Protein AF-A0AAW5JNN4-F1 (afdb_monomer_lite)

Organism: NCBI:txid1673721

pLDDT: mean 86.57, std 7.81, range [57.19, 94.31]

InterPro domains:
  IPR008490 Transposase InsH, N-terminal [PF05598] (4-77)

Radius of gyration: 14.65 Å; chains: 1; bounding box: 32×33×38 Å

Secondary structure (DSSP, 8-state):
---GGGGS-TT-HHHHHHHH--TTHHHHHHGGGS-SSS-PPPPPHHHHHHHHHHHHHTT-S-HHHHHHHHHH-GGG-

Structure (mmCIF, N/CA/C/O backbone):
data_AF-A0AAW5JNN4-F1
#
_entry.id   AF-A0AAW5JNN4-F1
#
loop_
_atom_site.group_PDB
_atom_site.id
_atom_site.type_symbol
_atom_site.label_atom_id
_atom_site.label_alt_id
_atom_site.label_comp_id
_atom_site.label_asym_id
_atom_site.label_entity_id
_atom_site.label_seq_id
_atom_site.pdbx_PDB_ins_code
_atom_site.Cartn_x
_atom_site.Cartn_y
_atom_site.Cartn_z
_atom_site.occupancy
_atom_site.B_iso_or_equiv
_atom_site.auth_seq_id
_atom_site.auth_comp_id
_atom_site.auth_asym_id
_atom_site.auth_atom_id
_atom_site.pdbx_PDB_model_num
ATOM 1 N N . MET A 1 1 ? 5.151 -19.193 20.565 1.00 58.38 1 MET A N 1
ATOM 2 C CA . MET A 1 1 ? 5.677 -18.071 19.758 1.00 58.38 1 MET A CA 1
ATOM 3 C C . MET A 1 1 ? 4.465 -17.310 19.245 1.00 58.38 1 MET A C 1
ATOM 5 O O . MET A 1 1 ? 3.625 -17.945 18.627 1.00 58.38 1 MET A O 1
ATOM 9 N N . VAL A 1 2 ? 4.286 -16.036 19.607 1.00 57.19 2 VAL A N 1
ATOM 10 C CA . VAL A 1 2 ? 3.136 -15.241 19.136 1.00 57.19 2 VAL A CA 1
ATOM 11 C C . VAL A 1 2 ? 3.474 -14.719 17.745 1.00 57.19 2 VAL A C 1
ATOM 13 O O . VAL A 1 2 ? 4.479 -14.031 17.574 1.00 57.19 2 VAL A O 1
ATOM 16 N N . GLU A 1 3 ? 2.671 -15.082 16.751 1.00 70.94 3 GLU A N 1
ATOM 17 C CA . GLU A 1 3 ? 2.817 -14.578 15.389 1.00 70.94 3 GLU A CA 1
ATOM 18 C C . GLU A 1 3 ? 2.291 -13.140 15.335 1.00 70.94 3 GLU A C 1
ATOM 20 O O . GLU A 1 3 ? 1.166 -12.878 15.755 1.00 70.94 3 GLU A O 1
ATOM 25 N N . ILE A 1 4 ? 3.084 -12.197 14.824 1.00 69.31 4 ILE A N 1
ATOM 26 C CA . ILE A 1 4 ? 2.722 -10.767 14.777 1.00 69.31 4 ILE A CA 1
ATOM 27 C C . ILE A 1 4 ? 1.408 -10.554 14.005 1.00 69.31 4 ILE A C 1
ATOM 29 O O . ILE A 1 4 ? 0.588 -9.726 14.396 1.00 69.31 4 ILE A O 1
ATOM 33 N N . GLY A 1 5 ? 1.150 -11.374 12.981 1.00 65.56 5 GLY A N 1
ATOM 34 C CA . GLY A 1 5 ? -0.121 -11.382 12.262 1.00 65.56 5 GLY A CA 1
ATOM 35 C C . GLY A 1 5 ? -1.323 -11.743 13.145 1.00 65.56 5 GLY A C 1
ATOM 36 O O . GLY A 1 5 ? -2.408 -11.222 12.940 1.00 65.56 5 GLY A O 1
ATOM 37 N N . SER A 1 6 ? -1.182 -12.560 14.186 1.00 75.56 6 SER A N 1
ATOM 38 C CA . SER A 1 6 ? -2.320 -12.911 15.058 1.00 75.56 6 SER A CA 1
ATOM 39 C C . SER A 1 6 ? -2.851 -11.737 15.900 1.00 75.56 6 SER A C 1
ATOM 41 O O . SER A 1 6 ? -3.956 -11.822 16.429 1.00 75.56 6 SER A O 1
ATOM 43 N N . LEU A 1 7 ? -2.099 -10.631 15.989 1.00 81.31 7 LEU A N 1
ATOM 44 C CA . LEU A 1 7 ? -2.478 -9.426 16.737 1.00 81.31 7 LEU A CA 1
ATOM 45 C C . LEU A 1 7 ? -3.480 -8.535 15.988 1.00 81.31 7 LEU A C 1
ATOM 47 O O . LEU A 1 7 ? -4.104 -7.669 16.598 1.00 81.31 7 LEU A O 1
ATOM 51 N N . VAL A 1 8 ? -3.642 -8.737 14.677 1.00 83.31 8 VAL A N 1
ATOM 52 C CA . VAL A 1 8 ? -4.583 -7.976 13.849 1.00 83.31 8 VAL A CA 1
ATOM 53 C C . VAL A 1 8 ? -5.854 -8.809 13.673 1.00 83.31 8 VAL A C 1
ATOM 55 O O . VAL A 1 8 ? -5.761 -9.940 13.185 1.00 83.31 8 VAL A O 1
ATOM 58 N N . PRO A 1 9 ? -7.042 -8.289 14.038 1.00 87.25 9 PRO A N 1
ATOM 59 C CA . PRO A 1 9 ? -8.297 -9.012 13.866 1.00 87.25 9 PRO A CA 1
ATOM 60 C C . PRO A 1 9 ? -8.481 -9.498 12.426 1.00 87.25 9 PRO A C 1
ATOM 62 O O . PRO A 1 9 ? -8.208 -8.762 11.480 1.00 87.25 9 PRO A O 1
ATOM 65 N N . GLN A 1 10 ? -8.995 -10.717 12.246 1.00 86.44 10 GLN A N 1
ATOM 66 C CA . GLN A 1 10 ? -9.234 -11.270 10.904 1.00 86.44 10 GLN A CA 1
ATOM 67 C C . GLN A 1 10 ? -10.210 -10.417 10.085 1.00 86.44 10 GLN A C 1
ATOM 69 O O . GLN A 1 10 ? -10.064 -10.295 8.874 1.00 86.44 10 GLN A O 1
ATOM 74 N N . ASP A 1 11 ? -11.160 -9.766 10.759 1.00 88.62 11 ASP A N 1
ATOM 75 C CA . ASP A 1 11 ? -12.163 -8.912 10.126 1.00 88.62 11 ASP A CA 1
ATOM 76 C C . ASP A 1 11 ? -11.661 -7.485 9.815 1.00 88.62 11 ASP A C 1
ATOM 78 O O . ASP A 1 11 ? -12.423 -6.642 9.335 1.00 88.62 11 ASP A O 1
ATOM 82 N N . HIS A 1 12 ? -10.378 -7.199 10.077 1.00 90.06 12 HIS A N 1
ATOM 83 C CA . HIS A 1 12 ? -9.787 -5.880 9.873 1.00 90.06 12 HIS A CA 1
ATOM 84 C C . HIS A 1 12 ? -9.848 -5.451 8.401 1.00 90.06 12 HIS A C 1
ATOM 86 O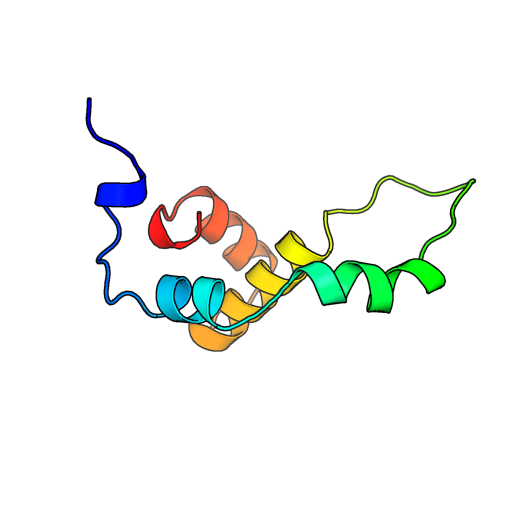 O . HIS A 1 12 ? -9.495 -6.210 7.496 1.00 90.06 12 HIS A O 1
ATOM 92 N N . LEU A 1 13 ? -10.243 -4.198 8.161 1.00 90.44 13 LEU A N 1
ATOM 93 C CA . LEU A 1 13 ? -10.468 -3.651 6.820 1.00 90.44 13 LEU A CA 1
ATOM 94 C C . LEU A 1 13 ? -9.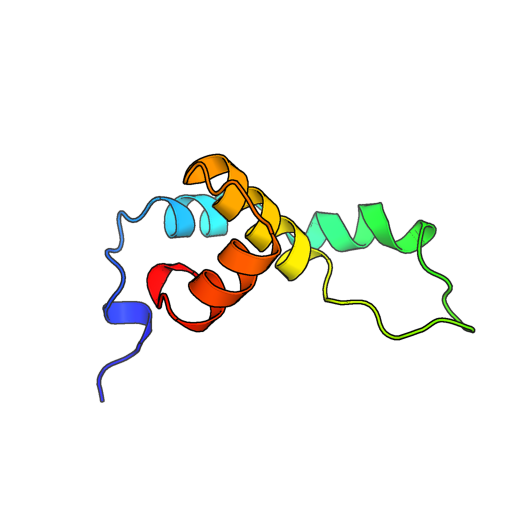270 -3.861 5.886 1.00 90.44 13 LEU A C 1
ATOM 96 O O . LEU A 1 13 ? -9.439 -4.352 4.774 1.00 90.44 13 LEU A O 1
ATOM 100 N N . LEU A 1 14 ? -8.057 -3.549 6.347 1.00 89.12 14 LEU A N 1
ATOM 101 C CA . LEU A 1 14 ? -6.860 -3.665 5.509 1.00 89.12 14 LEU A CA 1
ATOM 102 C C . LEU A 1 14 ? -6.552 -5.107 5.089 1.00 89.12 14 LEU A C 1
ATOM 104 O O . LEU A 1 14 ? -6.036 -5.302 3.997 1.00 89.12 14 LEU A O 1
ATOM 108 N N . ARG A 1 15 ? -6.937 -6.116 5.886 1.00 89.19 15 ARG A N 1
ATOM 109 C CA . ARG A 1 15 ? -6.808 -7.527 5.482 1.00 89.19 15 ARG A CA 1
ATOM 110 C C . ARG A 1 15 ? -7.764 -7.883 4.366 1.00 89.19 15 ARG A C 1
ATOM 112 O O . ARG A 1 15 ? -7.383 -8.544 3.408 1.00 89.19 15 ARG A O 1
ATOM 119 N N . LYS A 1 16 ? -9.009 -7.418 4.482 1.00 91.56 16 LYS A N 1
ATOM 120 C CA . LYS A 1 16 ? -10.015 -7.599 3.432 1.00 91.56 16 LYS A CA 1
ATOM 121 C C . LYS A 1 16 ? -9.560 -6.940 2.135 1.00 91.56 16 LYS A C 1
ATOM 123 O O . LYS A 1 16 ? -9.738 -7.516 1.073 1.00 91.56 16 LYS A O 1
ATOM 128 N N . MET A 1 17 ? -8.950 -5.759 2.228 1.00 90.31 17 MET A N 1
ATOM 129 C CA . MET A 1 17 ? -8.407 -5.055 1.069 1.00 90.31 17 MET A CA 1
ATOM 130 C C . MET A 1 17 ? -7.211 -5.779 0.456 1.00 90.31 17 MET A C 1
ATOM 132 O O . MET A 1 17 ? -7.176 -5.928 -0.759 1.00 90.31 17 MET A O 1
ATOM 136 N N . ASP A 1 18 ? -6.275 -6.261 1.274 1.00 88.62 18 ASP A N 1
ATOM 137 C CA . ASP A 1 18 ? -5.116 -7.019 0.792 1.00 88.62 18 ASP A CA 1
ATOM 138 C C . ASP A 1 18 ? -5.523 -8.316 0.081 1.00 88.62 18 ASP A C 1
ATOM 140 O O . ASP A 1 18 ? -4.954 -8.662 -0.946 1.00 88.62 18 ASP A O 1
ATOM 144 N N . ALA A 1 19 ? -6.588 -8.971 0.552 1.00 90.69 19 ALA A N 1
ATOM 145 C CA . ALA A 1 19 ? -7.155 -10.144 -0.109 1.00 90.69 19 ALA A CA 1
ATOM 146 C C . ALA A 1 19 ? -7.979 -9.816 -1.371 1.00 90.69 19 ALA A C 1
ATOM 148 O O . ALA A 1 19 ? -8.144 -10.674 -2.236 1.00 90.69 19 ALA A O 1
ATOM 149 N N . ALA A 1 20 ? -8.541 -8.607 -1.468 1.00 92.69 20 ALA A N 1
ATOM 150 C CA . ALA A 1 20 ? -9.439 -8.212 -2.556 1.00 92.69 20 ALA A CA 1
ATOM 151 C C . ALA A 1 20 ? -8.729 -7.508 -3.722 1.00 92.69 20 ALA A C 1
ATOM 153 O O . ALA A 1 20 ? -9.292 -7.424 -4.814 1.00 92.69 20 ALA A O 1
ATOM 154 N N . VAL A 1 21 ? -7.529 -6.967 -3.499 1.00 91.62 21 VAL A N 1
ATOM 155 C CA . VAL A 1 21 ? -6.808 -6.144 -4.473 1.00 91.62 21 VAL A CA 1
ATOM 156 C C . VAL A 1 21 ? -5.498 -6.817 -4.862 1.00 91.62 21 VAL A C 1
ATOM 158 O O . VAL A 1 21 ? -4.598 -6.973 -4.043 1.00 91.62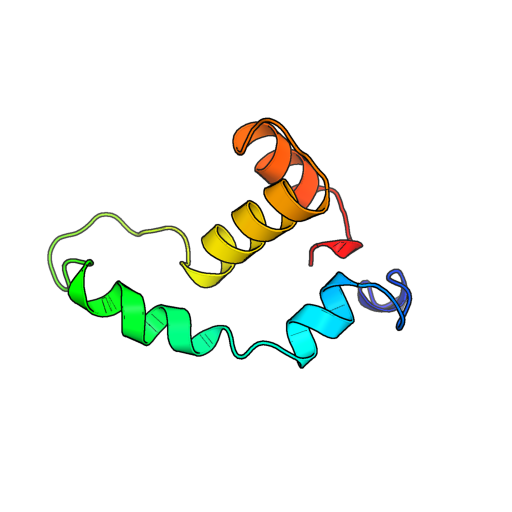 21 VAL A O 1
ATOM 161 N N . ASP A 1 22 ? -5.354 -7.146 -6.147 1.00 93.56 22 ASP A N 1
ATOM 162 C CA . ASP A 1 22 ? -4.070 -7.579 -6.699 1.00 93.56 22 ASP A CA 1
ATOM 163 C C . ASP A 1 22 ? -3.154 -6.371 -6.940 1.00 93.56 22 ASP A C 1
ATOM 165 O O . ASP A 1 22 ? -3.201 -5.711 -7.983 1.00 93.56 22 ASP A O 1
ATOM 169 N N . PHE A 1 23 ? -2.315 -6.069 -5.950 1.00 91.62 23 PHE A N 1
ATOM 170 C CA . PHE A 1 23 ? -1.363 -4.964 -6.025 1.00 91.62 23 PHE A CA 1
ATOM 171 C C . PHE A 1 23 ? -0.226 -5.193 -7.026 1.00 91.62 23 PHE A C 1
ATOM 173 O O . PHE A 1 23 ? 0.434 -4.221 -7.388 1.00 91.62 23 PHE A O 1
ATOM 180 N N . ASN A 1 24 ? -0.004 -6.416 -7.526 1.00 92.56 24 ASN A N 1
ATOM 181 C CA . ASN A 1 24 ? 1.080 -6.664 -8.484 1.00 92.56 24 ASN A CA 1
ATOM 182 C C . ASN A 1 24 ? 0.874 -5.901 -9.794 1.00 92.56 24 ASN A C 1
ATOM 184 O O . ASN A 1 24 ? 1.842 -5.483 -10.425 1.00 92.56 24 ASN A O 1
ATOM 188 N N . ARG A 1 25 ? -0.383 -5.615 -10.152 1.00 93.88 25 ARG A N 1
ATOM 189 C CA . ARG A 1 25 ? -0.714 -4.800 -11.327 1.00 93.88 25 ARG A CA 1
ATOM 190 C C . ARG A 1 25 ? -0.119 -3.393 -11.272 1.00 93.88 25 ARG A C 1
ATOM 192 O O . ARG A 1 25 ? 0.016 -2.761 -12.315 1.00 93.88 25 ARG A O 1
ATOM 199 N N . LEU A 1 26 ? 0.226 -2.886 -10.084 1.00 93.62 26 LEU A N 1
ATOM 200 C CA . LEU A 1 26 ? 0.891 -1.591 -9.951 1.00 93.62 26 LEU A CA 1
ATOM 201 C C . LEU A 1 26 ? 2.258 -1.588 -10.632 1.00 93.62 26 LEU A C 1
ATOM 203 O O . LEU A 1 26 ? 2.595 -0.577 -11.240 1.00 93.62 26 LEU A O 1
ATOM 207 N N . TYR A 1 27 ? 3.015 -2.689 -10.574 1.00 93.69 27 TYR A N 1
ATOM 208 C CA . TYR A 1 27 ? 4.321 -2.766 -11.231 1.00 93.69 27 TYR A CA 1
ATOM 209 C C . TYR A 1 27 ? 4.180 -2.574 -12.742 1.00 93.69 27 TYR A C 1
ATOM 211 O O . TYR A 1 27 ? 4.855 -1.709 -13.290 1.00 93.69 27 TYR A O 1
ATOM 219 N N . ASP A 1 28 ? 3.230 -3.266 -13.378 1.00 94.31 28 ASP A N 1
ATOM 220 C CA . ASP A 1 28 ? 2.963 -3.132 -14.817 1.00 94.31 28 ASP A CA 1
ATOM 221 C C . ASP A 1 28 ? 2.577 -1.694 -15.204 1.00 94.31 28 ASP A C 1
ATOM 223 O O . ASP A 1 28 ? 2.965 -1.189 -16.256 1.00 94.31 28 ASP A O 1
ATOM 227 N N . MET A 1 29 ? 1.796 -1.017 -14.352 1.00 93.75 29 MET A N 1
ATOM 228 C CA . MET A 1 29 ? 1.342 0.352 -14.611 1.00 93.75 29 MET A CA 1
ATOM 229 C C . MET A 1 29 ? 2.477 1.370 -14.528 1.00 93.75 29 MET A C 1
ATOM 231 O O . MET A 1 29 ? 2.491 2.335 -15.294 1.00 93.75 29 MET A O 1
ATOM 235 N N . VAL A 1 30 ? 3.393 1.196 -13.573 1.00 92.12 30 VAL A N 1
ATOM 236 C CA . VAL A 1 30 ? 4.439 2.188 -13.303 1.00 92.12 30 VAL A CA 1
ATOM 237 C C . VAL A 1 30 ? 5.759 1.869 -13.988 1.00 92.12 30 VAL A C 1
ATOM 239 O O . VAL A 1 30 ? 6.551 2.790 -14.156 1.00 92.12 30 VAL A O 1
ATOM 242 N N . GLU A 1 31 ? 6.003 0.626 -14.419 1.00 91.12 31 GLU A N 1
ATOM 243 C CA . GLU A 1 31 ? 7.245 0.215 -15.091 1.00 91.12 31 GLU A CA 1
ATOM 244 C C . GLU A 1 31 ? 7.676 1.195 -16.198 1.00 91.12 31 GLU A C 1
ATOM 246 O O . GLU A 1 31 ? 8.836 1.615 -16.177 1.00 91.12 31 GLU A O 1
ATOM 251 N N . PRO A 1 32 ? 6.792 1.657 -17.110 1.00 92.62 32 PRO A N 1
ATOM 252 C CA . PRO A 1 32 ? 7.194 2.563 -18.189 1.00 92.62 32 PRO A CA 1
ATOM 253 C C . PRO A 1 32 ? 7.665 3.944 -17.710 1.00 92.62 32 PRO A C 1
ATOM 255 O O . PRO A 1 32 ? 8.273 4.685 -18.479 1.00 92.62 32 PRO A O 1
ATOM 258 N N . LEU A 1 33 ? 7.355 4.317 -16.464 1.00 90.56 33 LEU A N 1
ATOM 259 C CA . LEU A 1 33 ? 7.705 5.608 -15.870 1.00 90.56 33 LEU A CA 1
ATOM 260 C C . LEU A 1 33 ? 9.101 5.600 -15.233 1.00 90.56 33 LEU A C 1
ATOM 262 O O . LEU A 1 33 ? 9.631 6.666 -14.915 1.00 90.56 33 LEU A O 1
ATOM 266 N N . TYR A 1 34 ? 9.697 4.421 -15.035 1.00 88.12 34 TYR A N 1
ATOM 267 C CA . TYR A 1 34 ? 11.012 4.272 -14.424 1.00 88.12 34 TYR A CA 1
ATOM 268 C C . TYR A 1 34 ? 12.096 4.025 -15.474 1.00 88.12 34 TYR A C 1
ATOM 270 O O . TYR A 1 34 ? 11.933 3.259 -16.421 1.00 88.12 34 TYR A O 1
ATOM 278 N N . CYS A 1 35 ? 13.249 4.666 -15.278 1.00 87.06 35 CYS A N 1
ATOM 279 C CA . CYS A 1 35 ? 14.442 4.367 -16.062 1.00 87.06 35 CYS A CA 1
ATOM 280 C C . CYS A 1 35 ? 14.987 2.987 -15.668 1.00 87.06 35 CYS A C 1
ATOM 282 O O . CYS A 1 35 ? 15.093 2.682 -14.479 1.00 87.06 35 CYS A O 1
ATOM 284 N N . ARG A 1 36 ? 15.342 2.163 -16.660 1.00 84.06 36 ARG A N 1
ATOM 285 C CA . ARG A 1 36 ? 15.794 0.777 -16.450 1.00 84.06 36 ARG A CA 1
ATOM 286 C C . ARG A 1 36 ? 17.259 0.685 -16.024 1.00 84.06 36 ARG A C 1
ATOM 288 O O . ARG A 1 36 ? 17.668 -0.295 -15.414 1.00 84.06 36 ARG A O 1
ATOM 295 N N . ASP A 1 37 ? 18.038 1.697 -16.372 1.00 84.88 37 ASP A N 1
ATOM 296 C CA . ASP A 1 37 ? 19.483 1.590 -16.549 1.00 84.88 37 ASP A CA 1
ATOM 297 C C . ASP A 1 37 ? 20.260 2.790 -15.985 1.00 84.88 37 ASP A C 1
ATOM 299 O O . ASP A 1 37 ? 21.468 2.698 -15.776 1.00 84.88 37 ASP A O 1
ATOM 303 N N . ASN A 1 38 ? 19.5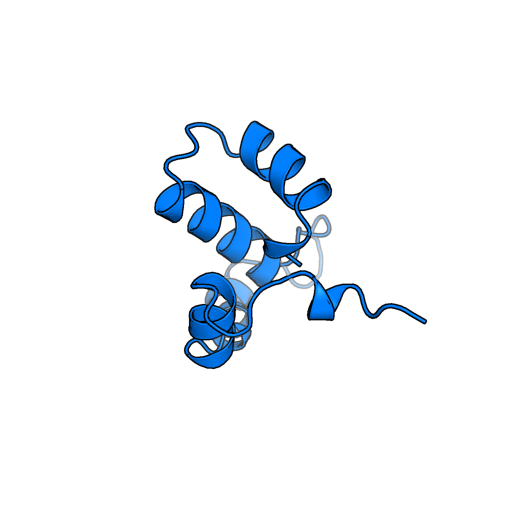83 3.893 -15.651 1.00 82.38 38 ASN A N 1
ATOM 304 C CA . ASN A 1 38 ? 20.196 5.043 -14.989 1.00 82.38 38 ASN A CA 1
ATOM 305 C C . ASN A 1 38 ? 19.201 5.767 -14.068 1.00 82.38 38 ASN A C 1
ATOM 307 O O . ASN A 1 38 ? 18.614 6.790 -14.425 1.00 82.38 38 ASN A O 1
ATOM 311 N N . GLY A 1 39 ? 18.995 5.226 -12.867 1.00 77.31 39 GLY A N 1
ATOM 312 C CA . GLY A 1 39 ? 18.048 5.772 -11.899 1.00 77.31 39 GLY A CA 1
ATOM 313 C C . GLY A 1 39 ? 18.483 5.570 -10.452 1.00 77.31 39 GLY A C 1
ATOM 314 O O . GLY A 1 39 ? 19.237 4.658 -10.120 1.00 77.31 39 GLY A O 1
ATOM 315 N N . ARG A 1 40 ? 17.977 6.431 -9.567 1.00 82.75 40 ARG A N 1
ATOM 316 C CA . ARG A 1 40 ? 18.050 6.203 -8.122 1.00 82.75 40 ARG A CA 1
ATOM 317 C C . ARG A 1 40 ? 17.046 5.115 -7.752 1.00 82.75 40 ARG A C 1
ATOM 319 O O . ARG A 1 40 ? 15.913 5.159 -8.223 1.00 82.75 40 ARG A O 1
ATOM 326 N N . THR A 1 41 ? 17.435 4.195 -6.870 1.00 81.75 41 THR A N 1
ATOM 327 C CA . THR A 1 41 ? 16.517 3.181 -6.343 1.00 81.75 41 THR A CA 1
ATOM 328 C C . THR A 1 41 ? 15.273 3.849 -5.760 1.00 81.75 41 THR A C 1
ATOM 330 O O . THR A 1 41 ? 15.363 4.668 -4.841 1.00 81.75 41 THR A O 1
ATOM 333 N N . SER A 1 42 ? 14.124 3.516 -6.341 1.00 83.31 42 SER A N 1
ATOM 334 C CA . SER A 1 42 ? 12.806 3.956 -5.897 1.00 83.31 42 SER A CA 1
ATOM 335 C C . SER A 1 42 ? 12.381 3.200 -4.640 1.00 83.31 42 SER A C 1
ATOM 337 O O . SER A 1 42 ? 12.810 2.071 -4.411 1.00 83.31 42 SER A O 1
ATOM 339 N N . ILE A 1 43 ? 11.484 3.799 -3.855 1.00 86.62 43 ILE A N 1
ATOM 340 C CA . ILE A 1 43 ? 10.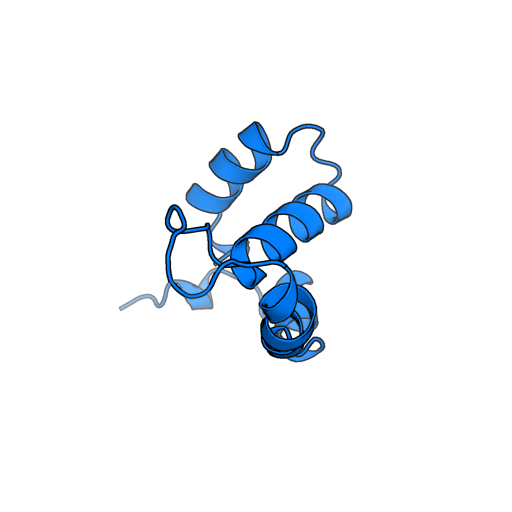658 3.029 -2.917 1.00 86.62 43 ILE A CA 1
ATOM 341 C C . ILE A 1 43 ? 9.778 2.082 -3.739 1.00 86.62 43 ILE A C 1
ATOM 343 O O . ILE A 1 43 ? 9.375 2.418 -4.856 1.00 86.62 43 ILE A O 1
ATOM 347 N N . ASP A 1 44 ? 9.495 0.907 -3.187 1.00 90.12 44 ASP A N 1
ATOM 348 C CA . ASP A 1 44 ? 8.587 -0.048 -3.802 1.00 90.12 44 ASP A CA 1
ATOM 349 C C . ASP A 1 44 ? 7.202 0.596 -4.071 1.00 90.12 44 ASP A C 1
ATOM 351 O O . ASP A 1 44 ? 6.612 1.196 -3.161 1.00 90.12 44 ASP A O 1
ATOM 355 N N . PRO A 1 45 ? 6.676 0.519 -5.307 1.00 91.75 45 PRO A N 1
ATOM 356 C CA . PRO A 1 45 ? 5.438 1.195 -5.681 1.00 91.75 45 PRO A 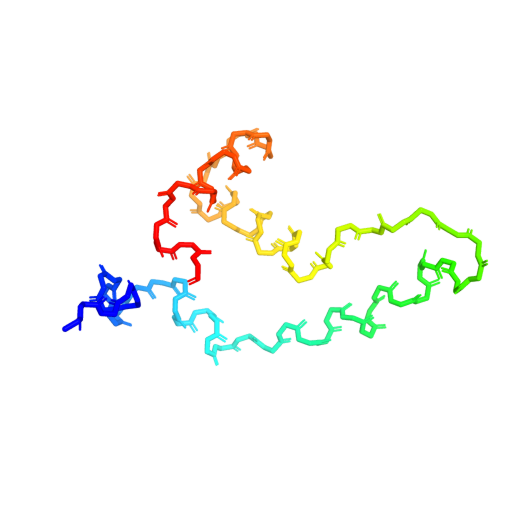CA 1
ATOM 357 C C . PRO A 1 45 ? 4.212 0.655 -4.937 1.00 91.75 45 PRO A C 1
ATOM 359 O O . PRO A 1 45 ? 3.307 1.433 -4.632 1.00 91.75 45 PRO A O 1
ATOM 362 N N . VAL A 1 46 ? 4.184 -0.635 -4.586 1.00 93.06 46 VAL A N 1
ATOM 363 C CA . VAL A 1 46 ? 3.100 -1.223 -3.788 1.00 93.06 46 VAL A CA 1
ATOM 364 C C . VAL A 1 46 ? 3.125 -0.646 -2.378 1.00 93.06 46 VAL A C 1
ATOM 366 O O . VAL A 1 46 ? 2.079 -0.258 -1.858 1.00 93.06 46 VAL A O 1
ATOM 369 N N . VAL A 1 47 ? 4.310 -0.523 -1.774 1.00 91.06 47 VAL A N 1
ATOM 370 C CA . VAL A 1 47 ? 4.468 0.095 -0.447 1.00 91.06 47 VAL A CA 1
ATOM 371 C C . VAL A 1 47 ? 3.995 1.545 -0.466 1.00 91.06 47 VAL A C 1
ATOM 373 O O . VAL A 1 47 ? 3.178 1.935 0.371 1.00 91.06 47 VAL A O 1
ATOM 376 N N . LEU A 1 48 ? 4.453 2.339 -1.438 1.00 90.94 48 LEU A N 1
ATOM 377 C CA . LEU A 1 48 ? 4.053 3.740 -1.557 1.00 90.94 48 LEU A CA 1
ATOM 378 C C . LEU A 1 48 ? 2.535 3.877 -1.737 1.00 90.94 48 LEU A C 1
ATOM 380 O O . LEU A 1 48 ? 1.905 4.699 -1.070 1.00 90.94 48 LEU A O 1
ATOM 384 N N . PHE A 1 49 ? 1.935 3.048 -2.592 1.00 92.56 49 PHE A N 1
ATOM 385 C CA . PHE A 1 49 ? 0.495 3.058 -2.818 1.00 92.56 49 PHE A CA 1
ATOM 386 C C . PHE A 1 49 ? -0.286 2.676 -1.557 1.00 92.56 49 PHE A C 1
ATOM 388 O O . PHE A 1 49 ? -1.221 3.381 -1.183 1.00 92.56 49 PHE A O 1
ATOM 395 N N . LYS A 1 50 ? 0.121 1.612 -0.852 1.00 91.75 50 LYS A N 1
ATOM 396 C CA . LYS A 1 50 ? -0.496 1.199 0.418 1.00 91.75 50 LYS A CA 1
ATOM 397 C C . LYS A 1 50 ? -0.406 2.301 1.476 1.00 91.75 50 LYS A C 1
ATOM 399 O O . LYS A 1 50 ? -1.388 2.547 2.171 1.00 91.75 50 LYS A O 1
ATOM 404 N N . MET A 1 51 ? 0.715 3.019 1.560 1.00 91.94 51 MET A N 1
ATOM 405 C CA . MET A 1 51 ? 0.852 4.169 2.462 1.00 91.94 51 MET A CA 1
ATOM 406 C C . MET A 1 51 ? -0.144 5.283 2.125 1.00 91.94 51 MET A C 1
ATOM 408 O O . MET A 1 51 ? -0.839 5.768 3.014 1.00 91.94 51 MET A O 1
ATOM 412 N N . VAL A 1 52 ? -0.256 5.670 0.851 1.00 92.44 52 VAL A N 1
ATOM 413 C CA . VAL A 1 52 ? -1.229 6.685 0.407 1.00 92.44 52 VAL A CA 1
ATOM 414 C C . VAL A 1 52 ? -2.662 6.204 0.656 1.00 92.44 52 VAL A C 1
ATOM 416 O O . VAL A 1 52 ? -3.514 6.982 1.078 1.00 92.44 52 VAL A O 1
ATOM 419 N N . LEU A 1 53 ? -2.943 4.920 0.453 1.00 92.31 53 LEU A N 1
ATOM 420 C CA . LEU A 1 53 ? -4.258 4.337 0.695 1.00 92.31 53 LEU A CA 1
ATOM 421 C C . LEU A 1 53 ? -4.640 4.404 2.178 1.00 92.31 53 LEU A C 1
ATOM 423 O O . LEU A 1 53 ? -5.716 4.897 2.505 1.00 92.31 53 LEU A O 1
ATOM 427 N N . ILE A 1 54 ? -3.739 3.996 3.077 1.00 91.75 54 ILE A N 1
ATOM 428 C CA . ILE A 1 54 ? -3.907 4.133 4.533 1.00 91.75 54 ILE A CA 1
ATOM 429 C C . ILE A 1 54 ? -4.118 5.602 4.901 1.00 91.75 54 ILE A C 1
ATOM 431 O O . ILE A 1 54 ? -5.037 5.921 5.654 1.00 91.75 54 ILE A O 1
ATOM 435 N N . GLN A 1 55 ? -3.320 6.505 4.328 1.00 93.12 55 GLN A N 1
ATOM 436 C CA . GLN A 1 55 ? -3.464 7.937 4.558 1.00 93.12 55 GLN A CA 1
ATOM 437 C C . GLN A 1 55 ? -4.900 8.410 4.279 1.00 93.12 55 GLN A C 1
ATOM 439 O O . GLN A 1 55 ? -5.485 9.111 5.104 1.00 93.12 55 GLN A O 1
ATOM 444 N N . HIS A 1 56 ? -5.476 8.008 3.145 1.00 92.12 56 HIS A N 1
ATOM 445 C CA . HIS A 1 56 ? -6.828 8.405 2.754 1.00 92.12 56 HIS A CA 1
ATOM 446 C C . HIS A 1 56 ? -7.910 7.713 3.590 1.00 92.12 56 HIS A C 1
ATOM 448 O O . HIS A 1 56 ? -8.856 8.371 4.015 1.00 92.12 56 HIS A O 1
ATOM 454 N N . LEU A 1 57 ? -7.767 6.414 3.865 1.00 91.69 57 LEU A N 1
ATOM 455 C CA . LEU A 1 57 ? -8.744 5.638 4.639 1.00 91.69 57 LEU A CA 1
ATOM 456 C C . LEU A 1 57 ? -8.885 6.134 6.081 1.00 91.69 57 LEU A C 1
ATOM 458 O O . LEU A 1 57 ? -9.992 6.162 6.612 1.00 91.69 57 LEU A O 1
ATOM 462 N N . TYR A 1 58 ? -7.775 6.533 6.705 1.00 90.00 58 TYR A N 1
ATOM 463 C CA . TYR A 1 58 ? -7.743 6.976 8.102 1.00 90.00 58 TYR A CA 1
ATOM 464 C C . TYR A 1 58 ? -7.664 8.504 8.255 1.00 90.00 58 TYR A C 1
ATOM 466 O O . TYR A 1 58 ? -7.526 9.005 9.369 1.00 90.00 58 TYR A O 1
ATOM 474 N N . GLY A 1 59 ? -7.763 9.259 7.155 1.00 91.00 59 GLY A N 1
ATOM 475 C CA . GLY A 1 59 ? -7.794 10.725 7.179 1.00 91.00 59 GLY A CA 1
ATOM 476 C C . GLY A 1 59 ? -6.502 11.375 7.686 1.00 91.00 59 GLY A C 1
ATOM 477 O O . GLY A 1 59 ? -6.542 12.438 8.308 1.00 91.00 59 GLY A O 1
ATOM 478 N N . LEU A 1 60 ? -5.343 10.754 7.449 1.00 90.06 60 LEU A N 1
ATOM 479 C CA . LEU A 1 60 ? -4.053 11.299 7.866 1.00 90.06 60 LEU A CA 1
ATOM 480 C C . LEU A 1 60 ? -3.651 12.467 6.952 1.00 90.06 60 LEU A C 1
ATOM 482 O O . LEU A 1 60 ? -3.497 12.340 5.741 1.00 90.06 60 LEU A O 1
ATOM 486 N N . SER A 1 61 ? -3.404 13.637 7.531 1.00 86.25 61 SER A N 1
ATOM 487 C CA . SER A 1 61 ? -3.117 14.857 6.760 1.00 86.25 61 SER A CA 1
ATOM 488 C C . SER A 1 61 ? -1.708 14.920 6.156 1.00 86.25 61 SER A C 1
ATOM 490 O O . SER A 1 61 ? -1.419 15.810 5.361 1.00 86.25 61 SER A O 1
ATOM 492 N N . SER A 1 62 ? -0.810 14.000 6.522 1.00 89.31 62 SER A N 1
ATOM 493 C CA . SER A 1 62 ? 0.592 14.039 6.100 1.00 89.31 62 SER A CA 1
ATOM 494 C C . SER A 1 62 ? 1.132 12.654 5.774 1.00 89.31 62 SER A C 1
ATOM 496 O O . SER A 1 62 ? 1.071 11.741 6.600 1.00 89.31 62 SER A O 1
ATOM 498 N N . LEU A 1 63 ? 1.768 12.530 4.607 1.00 86.94 63 LEU A N 1
ATOM 499 C CA . LEU A 1 63 ? 2.512 11.327 4.232 1.00 86.94 63 LEU A CA 1
ATOM 500 C C . LEU A 1 63 ? 3.678 11.050 5.180 1.00 86.94 63 LEU A C 1
ATOM 502 O O . LEU A 1 63 ? 3.949 9.894 5.483 1.00 86.94 63 LEU A O 1
ATOM 506 N N . ARG A 1 64 ? 4.330 12.094 5.711 1.00 89.38 64 ARG A N 1
ATOM 507 C CA . ARG A 1 64 ? 5.423 11.931 6.680 1.00 89.38 64 ARG A CA 1
ATOM 508 C C . ARG A 1 64 ? 4.921 11.287 7.970 1.00 89.38 64 ARG A C 1
ATOM 510 O O . ARG A 1 64 ? 5.506 10.319 8.436 1.00 89.38 64 ARG A O 1
ATOM 517 N N . ARG A 1 65 ? 3.799 11.781 8.498 1.00 87.94 65 ARG A N 1
ATOM 518 C CA . ARG A 1 65 ? 3.134 11.177 9.661 1.00 87.94 65 ARG A CA 1
ATOM 519 C C . ARG A 1 65 ? 2.657 9.755 9.360 1.00 87.94 65 ARG A C 1
ATOM 521 O O . ARG A 1 65 ? 2.781 8.878 10.202 1.00 87.94 65 ARG A O 1
ATOM 528 N N . THR A 1 66 ? 2.149 9.519 8.152 1.00 90.31 66 THR A N 1
ATOM 529 C CA . THR A 1 66 ? 1.727 8.179 7.724 1.00 90.31 66 THR A CA 1
ATOM 530 C C . THR A 1 66 ? 2.906 7.206 7.704 1.00 90.31 66 THR A C 1
ATOM 532 O O . THR A 1 66 ? 2.767 6.084 8.169 1.00 90.31 66 THR A O 1
ATOM 535 N N . ALA A 1 67 ? 4.083 7.635 7.241 1.00 88.75 67 ALA A N 1
ATOM 536 C CA . ALA A 1 67 ? 5.300 6.824 7.274 1.00 88.75 67 ALA A CA 1
ATOM 537 C C . ALA A 1 67 ? 5.711 6.440 8.703 1.00 88.75 67 ALA A C 1
ATOM 539 O O . ALA A 1 67 ? 6.076 5.292 8.949 1.00 88.75 67 ALA A O 1
ATOM 540 N N . GLU A 1 68 ? 5.612 7.381 9.644 1.00 88.50 68 GLU A N 1
ATOM 541 C CA . GLU A 1 68 ? 5.861 7.120 11.065 1.00 88.50 68 GLU A CA 1
ATOM 542 C C . GLU A 1 68 ? 4.845 6.114 11.632 1.00 88.50 68 GLU A C 1
ATOM 544 O O . GLU A 1 68 ? 5.240 5.150 12.284 1.00 88.50 68 GLU A O 1
ATOM 549 N N . GLU A 1 69 ? 3.550 6.271 11.335 1.00 85.94 69 GLU A N 1
ATOM 550 C CA . GLU A 1 69 ? 2.516 5.342 11.809 1.00 85.94 69 GLU A CA 1
ATOM 551 C C . GLU A 1 69 ? 2.625 3.940 11.198 1.00 85.94 69 GLU A C 1
ATOM 553 O O . GLU A 1 69 ? 2.465 2.957 11.918 1.00 85.94 69 GLU A O 1
ATOM 558 N N . VAL A 1 70 ? 2.947 3.819 9.907 1.00 87.25 70 VAL A N 1
ATOM 559 C CA . VAL A 1 70 ? 3.175 2.522 9.237 1.00 87.25 70 VAL A CA 1
ATOM 560 C C . VAL A 1 70 ? 4.358 1.769 9.839 1.00 87.25 70 VAL A C 1
ATOM 562 O O . VAL A 1 70 ? 4.318 0.545 9.931 1.00 87.25 70 VAL A O 1
ATOM 565 N N . GLY A 1 71 ? 5.378 2.475 10.331 1.00 82.38 71 GLY A N 1
ATOM 566 C CA . GLY A 1 71 ? 6.489 1.848 11.046 1.00 82.38 71 GLY A CA 1
ATOM 567 C C . GLY A 1 71 ? 6.127 1.306 12.435 1.00 82.38 71 GLY A C 1
ATOM 568 O O . GLY A 1 71 ? 6.809 0.409 12.929 1.00 82.38 71 GLY A O 1
ATOM 569 N N . LEU A 1 72 ? 5.075 1.837 13.066 1.00 81.25 72 LEU A N 1
ATOM 570 C CA . LEU A 1 72 ? 4.722 1.560 14.464 1.00 81.25 72 LEU A CA 1
ATOM 571 C C . LEU A 1 72 ? 3.480 0.672 14.615 1.00 81.25 72 LEU A C 1
ATOM 573 O O . LEU A 1 72 ? 3.341 -0.027 15.620 1.00 81.25 72 LEU A O 1
ATOM 577 N N . ASN A 1 73 ? 2.570 0.692 13.641 1.00 81.69 73 ASN A N 1
ATOM 578 C CA . ASN A 1 73 ? 1.288 0.009 13.727 1.00 81.69 73 ASN A CA 1
ATOM 579 C C . ASN A 1 73 ? 1.337 -1.378 13.073 1.00 81.69 73 ASN A C 1
ATOM 581 O O . ASN A 1 73 ? 1.464 -1.520 11.858 1.00 81.69 73 ASN A O 1
ATOM 585 N N . VAL A 1 74 ? 1.154 -2.414 13.893 1.00 79.81 74 VAL A N 1
ATOM 586 C CA . VAL A 1 74 ? 1.145 -3.819 13.460 1.00 79.81 74 VAL A CA 1
ATOM 587 C C . VAL A 1 74 ? 0.021 -4.117 12.459 1.00 79.81 74 VAL A C 1
ATOM 589 O O . VAL A 1 74 ? 0.169 -5.010 11.633 1.00 79.81 74 VAL A O 1
ATOM 592 N N . ALA A 1 75 ? -1.078 -3.356 12.477 1.00 77.12 75 ALA A N 1
ATOM 593 C CA . ALA A 1 75 ? -2.190 -3.525 11.540 1.00 77.12 75 ALA A CA 1
ATOM 594 C C . ALA A 1 75 ? -1.857 -3.134 10.091 1.00 77.12 75 ALA A C 1
ATOM 596 O O . ALA A 1 75 ? -2.632 -3.455 9.190 1.00 77.12 75 ALA A O 1
ATOM 597 N N . TYR A 1 76 ? -0.744 -2.428 9.871 1.00 75.81 76 TYR A N 1
ATOM 598 C CA . TYR A 1 76 ? -0.317 -1.922 8.563 1.00 75.81 76 TYR A CA 1
ATOM 599 C C . TYR A 1 76 ? 0.782 -2.784 7.917 1.00 75.81 76 TYR A C 1
ATOM 601 O O . TYR A 1 76 ? 1.311 -2.404 6.872 1.00 75.81 76 TYR A O 1
ATOM 609 N N . ARG A 1 77 ? 1.125 -3.920 8.541 1.00 69.88 77 ARG A N 1
ATOM 610 C CA . ARG A 1 77 ? 2.130 -4.882 8.077 1.00 69.88 77 ARG A CA 1
ATOM 611 C C . ARG A 1 77 ? 1.527 -6.059 7.327 1.00 69.88 77 ARG A C 1
ATOM 613 O O . ARG A 1 77 ? 0.446 -6.530 7.745 1.00 69.88 77 ARG A O 1
#

Foldseek 3Di:
DDDLVVVADCPDPVNVVVVVDDLVVQCVVCVVVDDPPDDDDDDDRSLVVLLVVCCVVVVPPDSVVSVVCCVPDSNND

Sequence (77 aa):
MVEIGSLVPQDHLLRKMDAAVDFNRLYDMVEPLYCRDNGRTSIDPVVLFKMVLIQHLYGLSSLRRTAEEVGLNVAYR